Protein AF-D0EKF3-F1 (afdb_monomer_lite)

Foldseek 3Di:
DPPPDDLCVVVVVDVPPHPDDDDDKDKWWAQPPDTDDRPDDDDPVSPPDHIDIDIGDDDPPDDDDDDDDDPPPPPPD

Organism: Platanus acerifolia (NCBI:txid140101)

InterPro domains:
  IPR035810 Phosphatidylethanolamine-binding protein, eukaryotic [PTHR11362] (6-66)
  IPR036610 PEBP-like superfamily [G3DSA:3.90.280.10] (2-70)
  IPR036610 PEBP-like superfamily [SSF49777] (12-66)

Radius of gyration: 15.04 Å; chains: 1; bounding box: 45×38×32 Å

Secondary structure (DSSP, 8-state):
------HHHHTTHHHHTB------S-EEEEETTEE--TT----GGGSSSPPEEEE--S-TT----------------

Sequence (77 aa):
MPRVRDPLVVGRVIGDVLDPFTSSISLRVTYGNREVSNGCEFRPSAVVNQPRVEIGGNDLRTCYTLHYLLEPQTLKP

Structure (mmCIF, N/CA/C/O backbone):
data_AF-D0EKF3-F1
#
_entry.id   AF-D0EKF3-F1
#
loop_
_atom_site.group_PDB
_atom_site.id
_atom_site.type_symbol
_atom_site.label_atom_id
_atom_site.label_alt_id
_atom_site.label_comp_id
_atom_site.label_asym_id
_atom_site.label_entity_id
_atom_site.label_seq_id
_atom_site.pdbx_PDB_ins_code
_atom_site.Cartn_x
_atom_site.Cartn_y
_atom_site.Cartn_z
_atom_site.occupancy
_atom_site.B_iso_or_equiv
_atom_site.auth_seq_id
_atom_site.auth_comp_id
_atom_site.auth_asym_id
_atom_site.auth_atom_id
_atom_site.pdbx_PDB_model_num
ATOM 1 N N . MET A 1 1 ? -8.852 -24.055 -14.089 1.00 44.53 1 MET A N 1
ATOM 2 C CA . MET A 1 1 ? -7.945 -23.175 -13.320 1.00 44.53 1 MET A CA 1
ATOM 3 C C . MET A 1 1 ? -8.793 -22.098 -12.670 1.00 44.53 1 MET A C 1
ATOM 5 O O . MET A 1 1 ? -9.616 -21.533 -13.390 1.00 44.53 1 MET A O 1
ATOM 9 N N . PRO A 1 2 ? -8.676 -21.836 -11.358 1.00 45.91 2 PRO A N 1
ATOM 10 C CA . PRO A 1 2 ? -9.359 -20.692 -10.780 1.00 45.91 2 PRO A CA 1
ATOM 11 C C . PRO A 1 2 ? -8.801 -19.467 -11.499 1.00 45.91 2 PRO A C 1
ATOM 13 O O . PRO A 1 2 ? -7.597 -19.225 -11.468 1.00 45.91 2 PRO A O 1
ATOM 16 N N . ARG A 1 3 ? -9.653 -18.737 -12.221 1.00 56.88 3 ARG A N 1
ATOM 17 C CA . ARG A 1 3 ? -9.297 -17.397 -12.682 1.00 56.88 3 ARG A CA 1
ATOM 18 C C . ARG A 1 3 ? -9.163 -16.584 -11.403 1.00 56.88 3 ARG A C 1
ATOM 20 O O . ARG A 1 3 ? -10.184 -16.171 -10.861 1.00 56.88 3 ARG A O 1
ATOM 27 N N . VAL A 1 4 ? -7.947 -16.464 -10.874 1.00 65.75 4 VAL A N 1
ATOM 28 C CA . VAL A 1 4 ? -7.645 -15.542 -9.779 1.00 65.75 4 VAL A CA 1
ATOM 29 C C . VAL A 1 4 ? -7.929 -14.164 -10.356 1.00 65.75 4 VAL A C 1
ATOM 31 O O . VAL A 1 4 ? -7.133 -13.615 -11.111 1.00 65.75 4 VAL A O 1
ATOM 34 N N . ARG A 1 5 ? -9.161 -13.694 -10.159 1.00 76.06 5 ARG A N 1
ATOM 35 C CA . ARG A 1 5 ? -9.583 -12.376 -10.610 1.00 76.06 5 ARG A CA 1
ATOM 36 C C . ARG A 1 5 ? -8.834 -11.386 -9.739 1.00 76.06 5 ARG A C 1
ATOM 38 O O . ARG A 1 5 ? -8.830 -11.547 -8.521 1.00 76.06 5 ARG A O 1
ATOM 45 N N . ASP A 1 6 ? -8.189 -10.419 -10.375 1.00 85.69 6 ASP A N 1
ATOM 46 C CA . ASP A 1 6 ? -7.438 -9.390 -9.672 1.00 85.69 6 ASP A CA 1
ATOM 47 C C . ASP A 1 6 ? -8.357 -8.719 -8.633 1.00 85.69 6 ASP A C 1
ATOM 49 O O . ASP A 1 6 ? -9.415 -8.193 -9.004 1.00 85.69 6 ASP A O 1
ATOM 53 N N . PRO A 1 7 ? -8.016 -8.772 -7.334 1.00 89.12 7 PRO A N 1
ATOM 54 C CA . PRO A 1 7 ? -8.857 -8.216 -6.286 1.00 89.12 7 PRO A CA 1
ATOM 55 C C . PRO A 1 7 ? -9.089 -6.706 -6.446 1.00 89.12 7 PRO A C 1
ATOM 57 O O . PRO A 1 7 ? -10.140 -6.229 -6.025 1.00 89.12 7 PRO A O 1
ATOM 60 N N . LEU A 1 8 ? -8.183 -5.961 -7.096 1.00 89.81 8 LEU A N 1
ATOM 61 C CA . LEU A 1 8 ? -8.378 -4.536 -7.391 1.00 89.81 8 LEU A CA 1
ATOM 62 C C . LEU A 1 8 ? -9.438 -4.309 -8.476 1.00 89.81 8 LEU A C 1
ATOM 64 O O . LEU A 1 8 ? -10.155 -3.312 -8.434 1.00 89.81 8 LEU A O 1
ATOM 68 N N . VAL A 1 9 ? -9.585 -5.251 -9.411 1.00 90.56 9 VAL A N 1
ATOM 69 C CA . VAL A 1 9 ? -10.664 -5.238 -10.412 1.00 90.56 9 VAL A CA 1
ATOM 70 C C . VAL A 1 9 ? -11.987 -5.655 -9.773 1.00 90.56 9 VAL A C 1
ATOM 72 O O . VAL A 1 9 ? -13.015 -5.025 -10.001 1.00 90.56 9 VAL A O 1
ATOM 75 N N . VAL A 1 10 ? -11.982 -6.706 -8.943 1.00 89.44 10 VAL A N 1
ATOM 76 C CA . VAL A 1 10 ? -13.200 -7.181 -8.257 1.00 89.44 10 VAL A CA 1
ATOM 77 C C . VAL A 1 10 ? -13.742 -6.120 -7.298 1.00 89.44 10 VAL A C 1
ATOM 79 O O . VAL A 1 10 ? -14.951 -5.905 -7.255 1.00 89.44 10 VAL A O 1
ATOM 82 N N . GLY A 1 11 ? -12.854 -5.435 -6.575 1.00 86.94 11 GLY A N 1
ATOM 83 C CA . GLY A 1 11 ? -13.188 -4.316 -5.695 1.00 86.94 11 GLY A CA 1
ATOM 84 C C . GLY A 1 11 ? -13.469 -2.996 -6.416 1.00 86.94 11 GLY A C 1
ATOM 85 O O . GLY A 1 11 ? -13.697 -2.006 -5.735 1.00 86.94 11 GLY A O 1
ATOM 86 N N . ARG A 1 12 ? -13.439 -2.971 -7.760 1.00 87.88 12 ARG A N 1
ATOM 87 C CA . ARG A 1 12 ? -13.643 -1.787 -8.624 1.00 87.88 12 ARG A CA 1
ATOM 88 C C . ARG A 1 12 ? -12.660 -0.628 -8.421 1.00 87.88 12 ARG A C 1
ATOM 90 O O . ARG A 1 12 ? -12.823 0.427 -9.016 1.00 87.88 12 ARG A O 1
ATOM 97 N N . VAL A 1 13 ? -11.585 -0.845 -7.665 1.00 87.75 13 VAL A N 1
ATOM 98 C CA . VAL A 1 13 ? -10.504 0.137 -7.491 1.00 87.75 13 VAL A CA 1
ATOM 99 C C . VAL A 1 13 ? -9.885 0.484 -8.845 1.00 87.75 13 VAL A C 1
ATOM 101 O O . VAL A 1 13 ? -9.672 1.656 -9.151 1.00 87.75 13 VAL A O 1
ATOM 104 N N . ILE A 1 14 ? -9.639 -0.529 -9.682 1.00 88.75 14 ILE A N 1
ATOM 105 C CA . ILE A 1 14 ? -9.325 -0.303 -11.094 1.00 88.75 14 ILE A CA 1
ATOM 106 C C . ILE A 1 14 ? -10.625 0.061 -11.819 1.00 88.75 14 ILE A C 1
ATOM 108 O O . ILE A 1 14 ? -11.558 -0.742 -11.854 1.00 88.75 14 ILE A O 1
ATOM 112 N N . GLY A 1 15 ? -10.662 1.250 -12.413 1.00 87.38 15 GLY A N 1
ATOM 113 C CA . GLY A 1 15 ? -11.840 1.847 -13.038 1.00 87.38 15 GLY A CA 1
ATOM 114 C C . GLY A 1 15 ? -12.395 3.025 -12.240 1.00 87.38 15 GLY A C 1
ATOM 115 O O . GLY A 1 15 ? -12.552 4.098 -12.814 1.00 87.38 15 GLY A O 1
ATOM 116 N N . ASP A 1 16 ? -12.639 2.857 -10.933 1.00 87.62 16 ASP A N 1
ATOM 117 C CA . ASP A 1 16 ? -13.182 3.944 -10.100 1.00 87.62 16 ASP A CA 1
ATOM 118 C C . ASP A 1 16 ? -12.082 4.898 -9.603 1.00 87.62 16 ASP A C 1
ATOM 120 O O . ASP A 1 16 ? -12.326 6.090 -9.425 1.00 87.62 16 ASP A O 1
ATOM 124 N N . VAL A 1 17 ? -10.870 4.379 -9.367 1.00 86.12 17 VAL A N 1
ATOM 125 C CA . VAL A 1 17 ? -9.776 5.119 -8.716 1.00 86.12 17 VAL A CA 1
ATOM 126 C C . VAL A 1 17 ? -8.493 5.138 -9.544 1.00 86.12 17 VAL A C 1
ATOM 128 O O . VAL A 1 17 ? -7.835 6.172 -9.648 1.00 86.12 17 VAL A O 1
ATOM 131 N N . LEU A 1 18 ? -8.111 3.988 -10.095 1.00 86.56 18 LEU A N 1
ATOM 132 C CA . LEU A 1 18 ? -6.889 3.815 -10.877 1.00 86.56 18 LEU A CA 1
ATOM 133 C C . LEU A 1 18 ? -7.225 3.323 -12.281 1.00 86.56 18 LEU A C 1
ATOM 135 O O . LEU A 1 18 ? -8.101 2.475 -12.455 1.00 86.56 18 LEU A O 1
ATOM 139 N N . ASP A 1 19 ? -6.460 3.770 -13.271 1.00 90.00 19 ASP A N 1
ATOM 140 C CA . ASP A 1 19 ? -6.445 3.118 -14.576 1.00 90.00 19 ASP A CA 1
ATOM 141 C C . ASP A 1 19 ? -5.805 1.721 -14.473 1.00 90.00 19 ASP A C 1
ATOM 143 O O . ASP A 1 19 ? -4.961 1.486 -13.599 1.00 90.00 19 ASP A O 1
ATOM 147 N N . PRO A 1 20 ? -6.166 0.770 -15.354 1.00 91.00 20 PRO A N 1
ATOM 148 C CA . PRO A 1 20 ? -5.517 -0.533 -15.400 1.00 91.00 20 PRO A CA 1
ATOM 149 C C . PRO A 1 20 ? -3.995 -0.404 -15.528 1.00 91.00 20 PRO A C 1
ATOM 151 O O . PRO A 1 20 ? -3.486 0.252 -16.436 1.00 91.00 20 PRO A O 1
ATOM 154 N N . PHE A 1 21 ? -3.262 -1.074 -14.643 1.00 88.94 21 PHE A N 1
ATOM 155 C CA . PHE A 1 21 ? -1.803 -1.032 -14.604 1.00 88.94 21 PHE A CA 1
ATOM 156 C C . PHE A 1 21 ? -1.220 -2.429 -14.376 1.00 88.94 21 PHE A C 1
ATOM 158 O O . PHE A 1 21 ? -1.906 -3.349 -13.934 1.00 88.94 21 PHE A O 1
ATOM 165 N N . THR A 1 22 ? 0.069 -2.592 -14.674 1.00 88.56 22 THR A N 1
ATOM 166 C CA . THR A 1 22 ? 0.820 -3.803 -14.316 1.00 88.56 22 THR A CA 1
ATOM 167 C C . THR A 1 22 ? 1.650 -3.522 -13.070 1.00 88.56 22 THR A C 1
ATOM 169 O O . THR A 1 22 ? 2.479 -2.614 -13.076 1.00 88.56 22 THR A O 1
ATOM 172 N N . SER A 1 23 ? 1.443 -4.299 -12.005 1.00 86.19 23 SER A N 1
ATOM 173 C CA . SER A 1 23 ? 2.244 -4.193 -10.782 1.00 86.19 23 SER A CA 1
ATOM 174 C C . SER A 1 23 ? 3.707 -4.541 -11.066 1.00 86.19 23 SER A C 1
ATOM 176 O O . SER A 1 23 ? 4.019 -5.686 -11.387 1.00 86.19 23 SER A O 1
ATOM 178 N N . SER A 1 24 ? 4.605 -3.566 -10.930 1.00 86.50 24 SER A N 1
ATOM 179 C CA . SER A 1 24 ? 6.039 -3.721 -11.215 1.00 86.50 24 SER A CA 1
ATOM 180 C C . SER A 1 24 ? 6.902 -3.885 -9.964 1.00 86.50 24 SER A C 1
ATOM 182 O O . SER A 1 24 ? 8.004 -4.424 -10.046 1.00 86.50 24 SER A O 1
ATOM 184 N N . ILE A 1 25 ? 6.425 -3.417 -8.809 1.00 89.25 25 ILE A N 1
ATOM 185 C CA . ILE A 1 25 ? 7.188 -3.355 -7.560 1.00 89.25 25 ILE A CA 1
ATOM 186 C C . ILE A 1 25 ? 6.304 -3.832 -6.411 1.00 89.25 25 ILE A C 1
ATOM 188 O O . ILE A 1 25 ? 5.113 -3.531 -6.367 1.00 89.25 25 ILE A O 1
ATOM 192 N N . SER A 1 26 ? 6.887 -4.573 -5.468 1.00 89.25 26 SER A N 1
ATOM 193 C CA . SER A 1 26 ? 6.183 -5.000 -4.261 1.00 89.25 26 SER A CA 1
ATOM 194 C C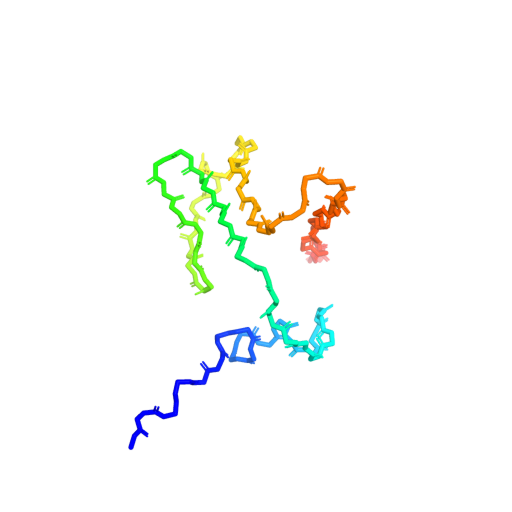 . SER A 1 26 ? 5.944 -3.819 -3.321 1.00 89.25 26 SER A C 1
ATOM 196 O O . SER A 1 26 ? 6.887 -3.116 -2.956 1.00 89.25 26 SER A O 1
ATOM 198 N N . LEU A 1 27 ? 4.703 -3.652 -2.874 1.00 90.94 27 LEU A N 1
ATOM 199 C CA . LEU A 1 27 ? 4.314 -2.695 -1.844 1.00 90.94 27 LEU A CA 1
ATOM 200 C C . LEU A 1 27 ? 3.743 -3.462 -0.654 1.00 90.94 27 LEU A C 1
ATOM 202 O O . LEU A 1 27 ? 2.811 -4.246 -0.820 1.00 90.94 27 LEU A O 1
ATOM 206 N N . ARG A 1 28 ? 4.275 -3.213 0.541 1.00 92.69 28 ARG A N 1
ATOM 207 C CA . ARG A 1 28 ? 3.783 -3.805 1.784 1.00 92.69 28 ARG A CA 1
ATOM 208 C C . ARG A 1 28 ? 3.439 -2.712 2.780 1.00 92.69 28 ARG A C 1
ATOM 210 O O . ARG A 1 28 ? 4.278 -1.885 3.125 1.00 92.69 28 ARG A O 1
ATOM 217 N N . VAL A 1 29 ? 2.200 -2.726 3.254 1.00 93.12 29 VAL A N 1
ATOM 218 C CA . VAL A 1 29 ? 1.682 -1.757 4.225 1.00 93.12 29 VAL A CA 1
ATOM 219 C C . VAL A 1 29 ? 1.253 -2.515 5.472 1.00 93.12 29 VAL A C 1
ATOM 221 O O . VAL A 1 29 ? 0.523 -3.498 5.376 1.00 93.12 29 VAL A O 1
ATOM 224 N N . THR A 1 30 ? 1.710 -2.083 6.644 1.00 94.62 30 THR A N 1
ATOM 225 C CA . THR A 1 30 ? 1.425 -2.754 7.920 1.00 94.62 30 THR A CA 1
ATOM 226 C C . THR A 1 30 ? 0.950 -1.751 8.964 1.00 94.62 30 THR A C 1
ATOM 228 O O . THR A 1 30 ? 1.629 -0.761 9.235 1.00 94.62 30 THR A O 1
ATOM 231 N N . TYR A 1 31 ? -0.188 -2.036 9.596 1.00 93.94 31 TYR A N 1
ATOM 232 C CA . TYR A 1 31 ? -0.676 -1.329 10.780 1.00 93.94 31 TYR A CA 1
ATOM 233 C C . TYR A 1 31 ? -0.429 -2.195 12.021 1.00 93.94 31 TYR A C 1
ATOM 235 O O . TYR A 1 31 ? -1.030 -3.261 12.186 1.00 93.94 31 TYR A O 1
ATOM 243 N N . GLY A 1 32 ? 0.485 -1.762 12.894 1.00 90.31 32 GLY A N 1
ATOM 244 C CA . GLY A 1 32 ? 0.942 -2.571 14.028 1.00 90.31 32 GLY A CA 1
ATOM 245 C C . GLY A 1 32 ? 1.564 -3.887 13.552 1.00 90.31 32 GLY A C 1
ATOM 246 O O . GLY A 1 32 ? 2.561 -3.872 12.839 1.00 90.31 32 GLY A O 1
ATOM 247 N N . ASN A 1 33 ? 0.944 -5.016 13.906 1.00 89.25 33 ASN A N 1
ATOM 248 C CA . ASN A 1 33 ? 1.388 -6.358 13.505 1.00 89.25 33 ASN A CA 1
ATOM 249 C C . ASN A 1 33 ? 0.549 -6.961 12.364 1.00 89.25 33 ASN A C 1
ATOM 251 O O . ASN A 1 33 ? 0.663 -8.154 12.085 1.00 89.25 33 ASN A O 1
ATOM 255 N N . ARG A 1 34 ? -0.340 -6.174 11.741 1.00 92.62 34 ARG A N 1
ATOM 256 C CA . ARG A 1 34 ? -1.262 -6.655 10.707 1.00 92.62 34 ARG A CA 1
ATOM 257 C C . ARG A 1 34 ? -0.956 -6.009 9.364 1.00 92.62 34 ARG A C 1
ATOM 259 O O . ARG A 1 34 ? -0.993 -4.789 9.222 1.00 92.62 34 ARG A O 1
ATOM 266 N N . GLU A 1 35 ? -0.676 -6.856 8.385 1.00 93.25 35 GLU A N 1
ATOM 267 C CA . GLU A 1 35 ? -0.455 -6.459 6.999 1.00 93.25 35 GLU A CA 1
ATOM 268 C C . GLU A 1 35 ? -1.784 -6.155 6.300 1.00 93.25 35 GLU A C 1
ATOM 270 O O . GLU A 1 35 ? -2.792 -6.831 6.524 1.00 93.25 35 GLU A O 1
ATOM 275 N N . VAL A 1 36 ? -1.787 -5.116 5.469 1.00 92.06 36 VAL A N 1
ATOM 276 C CA . VAL A 1 36 ? -2.922 -4.735 4.630 1.00 92.06 36 VAL A CA 1
ATOM 277 C C . VAL A 1 36 ? -2.977 -5.666 3.425 1.00 92.06 36 VAL A C 1
ATOM 279 O O . VAL A 1 36 ? -1.996 -5.849 2.712 1.00 92.06 36 VAL A O 1
ATOM 282 N N . SER A 1 37 ? -4.147 -6.240 3.176 1.00 91.31 37 SER A N 1
ATOM 283 C CA . SER A 1 37 ? -4.451 -7.028 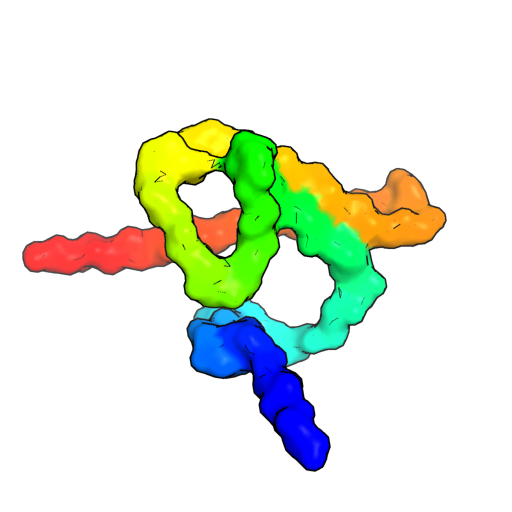1.981 1.00 91.31 37 SER A CA 1
ATOM 284 C C . SER A 1 37 ? -5.698 -6.472 1.298 1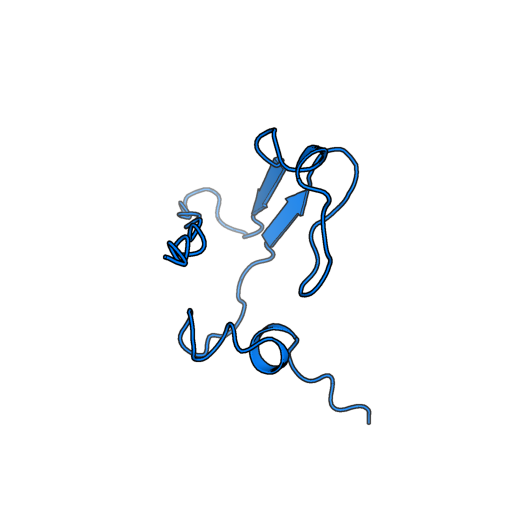.00 91.31 37 SER A C 1
ATOM 286 O O . SER A 1 37 ? -6.585 -5.930 1.960 1.00 91.31 37 SER A O 1
ATOM 288 N N . ASN A 1 38 ? -5.789 -6.611 -0.025 1.00 89.25 38 ASN A N 1
ATOM 289 C CA . ASN A 1 38 ? -6.935 -6.107 -0.783 1.00 89.25 38 ASN A CA 1
ATOM 290 C C . ASN A 1 38 ? -8.248 -6.717 -0.261 1.00 89.25 38 ASN A C 1
ATOM 292 O O . ASN A 1 38 ? -8.372 -7.938 -0.163 1.00 89.25 38 ASN A O 1
ATOM 296 N N . GLY A 1 39 ? -9.213 -5.859 0.083 1.00 85.69 39 GLY A N 1
ATOM 297 C CA . GLY A 1 39 ? -10.520 -6.258 0.616 1.00 85.69 39 GLY A CA 1
ATOM 298 C C . GLY A 1 39 ? -10.552 -6.610 2.108 1.00 85.69 39 GLY A C 1
ATOM 299 O O . GLY A 1 39 ? -11.597 -7.036 2.590 1.00 85.69 39 GLY A O 1
ATOM 300 N N . CYS A 1 40 ? -9.452 -6.458 2.858 1.00 87.75 40 CYS A N 1
ATOM 301 C CA . CYS A 1 40 ? -9.487 -6.677 4.304 1.00 87.75 40 CYS A CA 1
ATOM 302 C C . CYS A 1 40 ? -9.965 -5.429 5.061 1.00 87.75 40 CYS A C 1
ATOM 304 O O . CYS A 1 40 ? -9.556 -4.304 4.777 1.00 87.75 40 CYS A O 1
ATOM 306 N N . GLU A 1 41 ? -10.816 -5.642 6.061 1.00 89.12 41 GLU A N 1
ATOM 307 C CA . GLU A 1 41 ? -11.335 -4.563 6.897 1.00 89.12 41 GLU A CA 1
ATOM 308 C C . GLU A 1 41 ? -10.461 -4.344 8.134 1.00 89.12 41 GLU A C 1
ATOM 310 O O . GLU A 1 41 ? -9.985 -5.291 8.781 1.00 89.12 41 GLU A O 1
ATOM 315 N N . PHE A 1 42 ? -10.298 -3.076 8.502 1.00 88.00 42 PHE A N 1
ATOM 316 C CA . PHE A 1 42 ? -9.657 -2.652 9.739 1.00 88.00 42 PHE A CA 1
ATOM 317 C C . PHE A 1 42 ? -10.642 -1.877 10.606 1.00 88.00 42 PHE A C 1
ATOM 319 O O . PHE A 1 42 ? -11.438 -1.079 10.118 1.00 88.00 42 PHE A O 1
ATOM 326 N N . ARG A 1 43 ? -10.558 -2.077 11.924 1.00 90.12 43 ARG A N 1
ATOM 327 C CA . ARG A 1 43 ? -11.265 -1.210 12.872 1.00 90.12 43 ARG A CA 1
ATOM 328 C C . ARG A 1 43 ? -10.671 0.200 12.797 1.00 90.12 43 ARG A C 1
ATOM 330 O O . ARG A 1 43 ? -9.446 0.297 12.719 1.00 90.12 43 ARG A O 1
ATOM 337 N N . PRO A 1 44 ? -11.472 1.271 12.943 1.00 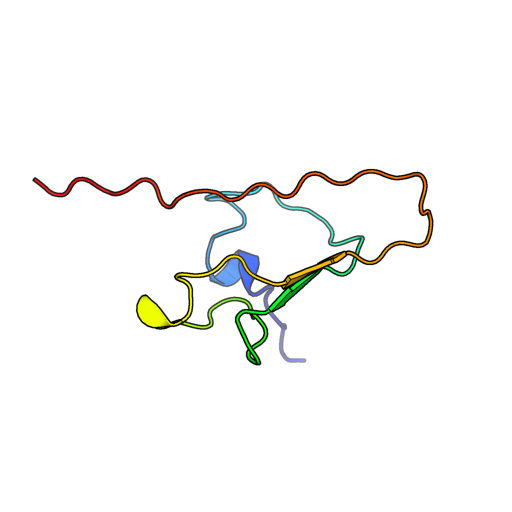88.81 44 PRO A N 1
ATOM 338 C CA . PRO A 1 44 ? -10.953 2.641 12.955 1.00 88.81 44 PRO A CA 1
ATOM 339 C C . PRO A 1 44 ? -9.817 2.842 13.968 1.00 88.81 44 PRO A C 1
ATOM 341 O O . PRO A 1 44 ? -8.801 3.452 13.656 1.00 88.81 44 PRO A O 1
ATOM 344 N N . SER A 1 45 ? -9.927 2.224 15.150 1.00 91.75 45 SER A N 1
ATOM 345 C CA . SER A 1 45 ? -8.894 2.271 16.194 1.00 91.75 45 SER A CA 1
ATOM 346 C C . SER A 1 45 ? -7.561 1.625 15.790 1.00 91.75 45 SER A C 1
ATOM 348 O O . SER A 1 45 ? -6.535 1.923 16.391 1.00 91.75 45 SER A O 1
ATOM 350 N N . ALA A 1 46 ? -7.560 0.725 14.804 1.00 89.44 46 ALA A N 1
ATOM 351 C CA . ALA A 1 46 ? -6.363 0.031 14.334 1.00 89.44 46 ALA A CA 1
ATOM 352 C C . ALA A 1 46 ? -5.576 0.834 13.283 1.00 89.44 46 ALA A C 1
ATOM 354 O O . ALA A 1 46 ? -4.421 0.508 13.030 1.00 89.44 46 ALA A O 1
ATOM 355 N N . VAL A 1 47 ? -6.181 1.873 12.694 1.00 89.88 47 VAL A N 1
ATOM 356 C CA . VAL A 1 47 ? -5.589 2.685 11.613 1.00 89.88 47 VAL A CA 1
ATOM 357 C C . VAL A 1 47 ? -5.326 4.137 12.022 1.00 89.88 47 VAL A C 1
ATOM 359 O O . VAL A 1 47 ? -5.049 4.978 11.175 1.00 89.88 47 VAL A O 1
ATOM 362 N N . VAL A 1 48 ? -5.398 4.434 13.324 1.00 90.12 48 VAL A N 1
ATOM 363 C CA . VAL A 1 48 ? -5.178 5.788 13.871 1.00 90.12 48 VAL A CA 1
ATOM 364 C C . VAL A 1 48 ? -3.745 6.264 13.637 1.00 90.12 48 VAL A C 1
ATOM 366 O O . VAL A 1 48 ? -3.517 7.430 13.333 1.00 90.12 48 VAL A O 1
ATOM 369 N N . ASN A 1 49 ? -2.777 5.360 13.786 1.00 89.75 49 ASN A N 1
ATOM 370 C CA . ASN A 1 49 ? -1.363 5.672 13.611 1.00 89.75 49 ASN A CA 1
ATOM 371 C C . ASN A 1 49 ? -0.924 5.407 12.173 1.00 89.75 49 ASN A C 1
ATOM 373 O O . ASN A 1 49 ? -1.436 4.498 11.521 1.00 89.75 49 ASN A O 1
ATOM 377 N N . GLN A 1 50 ? 0.074 6.160 11.709 1.00 90.06 50 GLN A N 1
ATOM 378 C CA . GLN A 1 50 ? 0.652 5.973 10.382 1.00 90.06 50 GLN A CA 1
ATOM 379 C C . GLN A 1 50 ? 1.174 4.532 10.207 1.00 90.06 50 GLN A C 1
ATOM 381 O O . GLN A 1 50 ? 1.845 4.015 11.107 1.00 90.06 50 GLN A O 1
ATOM 386 N N . PRO A 1 51 ? 0.888 3.871 9.069 1.00 92.94 51 PRO A N 1
ATOM 387 C CA . PRO A 1 51 ? 1.371 2.523 8.831 1.00 92.94 51 PRO A CA 1
ATOM 388 C C . PRO A 1 51 ? 2.865 2.512 8.517 1.00 92.94 51 PRO A C 1
ATOM 390 O O . PRO A 1 51 ? 3.430 3.477 7.997 1.00 92.94 51 PRO A O 1
ATOM 393 N N . ARG A 1 52 ? 3.490 1.359 8.744 1.00 94.19 52 ARG A N 1
ATOM 394 C CA . ARG A 1 52 ? 4.805 1.062 8.181 1.00 94.19 52 ARG A CA 1
ATOM 395 C C . ARG A 1 52 ? 4.632 0.680 6.717 1.00 94.19 52 ARG A C 1
ATOM 397 O O . ARG A 1 52 ? 3.859 -0.227 6.408 1.00 94.19 52 ARG A O 1
ATOM 404 N N . VAL A 1 53 ? 5.362 1.359 5.839 1.00 92.31 53 VAL A N 1
ATOM 405 C CA . VAL A 1 53 ? 5.354 1.104 4.397 1.00 92.31 53 VAL A CA 1
ATOM 406 C C . VAL A 1 53 ? 6.731 0.618 3.973 1.00 92.31 53 VAL A C 1
ATOM 408 O O . VAL A 1 53 ? 7.738 1.270 4.243 1.00 92.31 53 VAL A O 1
ATOM 411 N N . GLU A 1 54 ? 6.766 -0.526 3.307 1.00 91.75 54 GLU A N 1
ATOM 412 C CA . GLU A 1 54 ? 7.954 -1.089 2.680 1.00 91.75 54 GLU A CA 1
ATOM 413 C C . GLU A 1 54 ? 7.702 -1.149 1.173 1.00 91.75 54 GLU A C 1
ATOM 415 O O . GLU A 1 54 ? 6.724 -1.743 0.713 1.00 91.75 54 GLU A O 1
ATOM 420 N N . ILE A 1 55 ? 8.576 -0.499 0.409 1.00 89.94 55 ILE A N 1
ATOM 421 C CA . ILE A 1 55 ? 8.549 -0.505 -1.053 1.00 89.94 55 ILE A CA 1
ATOM 422 C C . ILE A 1 55 ? 9.758 -1.317 -1.506 1.00 89.94 55 ILE A C 1
ATOM 424 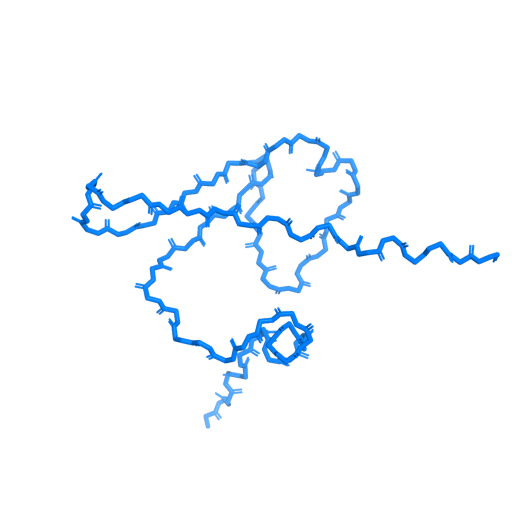O O . ILE A 1 55 ? 10.869 -1.098 -1.024 1.00 89.94 55 ILE A O 1
ATOM 428 N N . GLY A 1 56 ? 9.529 -2.282 -2.391 1.00 87.44 56 GLY A N 1
ATOM 429 C CA . GLY A 1 56 ? 10.604 -3.025 -3.037 1.00 87.44 56 GLY A CA 1
ATOM 430 C C . GLY A 1 56 ? 11.310 -2.195 -4.110 1.00 87.44 56 GLY A C 1
ATOM 431 O O . GLY A 1 56 ? 11.186 -0.975 -4.182 1.00 87.44 56 GLY A O 1
ATOM 432 N N . GLY A 1 57 ? 12.009 -2.887 -5.003 1.00 83.38 57 GLY A N 1
ATOM 433 C CA . GLY A 1 57 ? 12.744 -2.274 -6.105 1.00 83.38 57 GLY A CA 1
ATOM 434 C C . GLY A 1 57 ? 14.249 -2.465 -5.954 1.00 83.38 57 GLY A C 1
ATOM 435 O O . GLY A 1 57 ? 14.777 -2.601 -4.853 1.00 83.38 57 GLY A O 1
ATOM 436 N N . ASN A 1 58 ? 14.935 -2.509 -7.093 1.00 79.81 58 ASN A N 1
ATOM 437 C CA . ASN A 1 58 ? 16.356 -2.862 -7.153 1.00 79.81 58 ASN A CA 1
ATOM 438 C C . ASN A 1 58 ? 17.268 -1.631 -7.234 1.00 79.81 58 ASN A C 1
ATOM 440 O O . ASN A 1 58 ? 18.487 -1.772 -7.185 1.00 79.81 58 ASN A O 1
ATOM 444 N N . ASP A 1 59 ? 16.687 -0.438 -7.376 1.00 84.06 59 ASP A N 1
ATOM 445 C CA . ASP A 1 59 ? 17.419 0.817 -7.492 1.00 84.06 59 ASP A CA 1
ATOM 446 C C . ASP A 1 59 ? 17.034 1.783 -6.370 1.00 84.06 59 ASP A C 1
ATOM 448 O O . ASP A 1 59 ? 15.929 2.324 -6.331 1.00 84.06 59 ASP A O 1
ATOM 452 N N . LEU A 1 60 ? 17.992 2.029 -5.477 1.00 81.25 60 LEU A N 1
ATOM 453 C CA . LEU A 1 60 ? 17.866 2.951 -4.348 1.00 81.25 60 LEU A CA 1
ATOM 454 C C . LEU A 1 60 ? 17.846 4.427 -4.774 1.00 81.25 60 LEU A C 1
ATOM 456 O O . LEU A 1 60 ? 17.583 5.294 -3.946 1.00 81.25 60 LEU A O 1
ATOM 460 N N . ARG A 1 61 ? 18.147 4.733 -6.043 1.00 88.81 61 ARG A N 1
ATOM 461 C CA . ARG A 1 61 ? 18.073 6.095 -6.594 1.00 88.81 61 ARG A CA 1
ATOM 462 C C . ARG A 1 61 ? 16.661 6.475 -7.019 1.00 88.81 61 ARG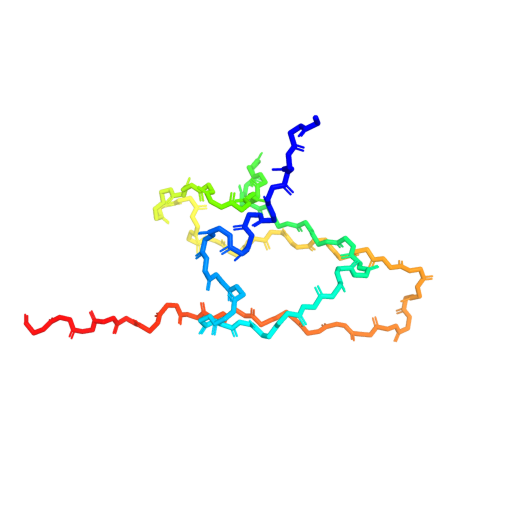 A C 1
ATOM 464 O O . ARG A 1 61 ? 16.398 7.653 -7.251 1.00 88.81 61 ARG A O 1
ATOM 471 N N . THR A 1 62 ? 15.767 5.496 -7.146 1.00 84.50 62 THR A N 1
ATOM 472 C CA . THR A 1 62 ? 14.391 5.749 -7.557 1.00 84.50 62 THR A CA 1
ATOM 473 C C . THR A 1 62 ? 13.561 6.179 -6.353 1.00 84.50 62 THR A C 1
ATOM 475 O O . THR A 1 62 ? 13.408 5.436 -5.384 1.00 84.50 62 THR A O 1
ATOM 478 N N . CYS A 1 63 ? 13.000 7.383 -6.427 1.00 82.81 63 CYS A N 1
ATOM 479 C CA . CYS A 1 63 ? 12.053 7.885 -5.441 1.00 82.81 63 CYS A CA 1
ATOM 480 C C . CYS A 1 63 ? 10.626 7.538 -5.871 1.00 82.81 63 CYS A C 1
ATOM 482 O O . CYS A 1 63 ? 10.239 7.796 -7.010 1.00 82.81 63 CYS A O 1
ATOM 484 N N . TYR A 1 64 ? 9.833 7.007 -4.942 1.00 85.88 64 TYR A N 1
ATOM 485 C CA . TYR A 1 64 ? 8.421 6.702 -5.161 1.00 85.88 64 TYR A CA 1
ATOM 486 C C . TYR A 1 64 ? 7.542 7.641 -4.343 1.00 85.88 64 TYR A C 1
ATOM 488 O O . TYR A 1 64 ? 7.868 7.992 -3.208 1.00 85.88 64 TYR A O 1
ATOM 496 N N . THR A 1 65 ? 6.398 8.013 -4.907 1.00 86.44 65 THR A N 1
ATOM 497 C CA . THR A 1 65 ? 5.360 8.763 -4.199 1.00 86.44 65 THR A CA 1
ATOM 498 C C . THR A 1 65 ? 4.232 7.814 -3.822 1.00 86.44 65 THR A C 1
ATOM 500 O O . THR A 1 65 ? 3.664 7.151 -4.686 1.00 86.44 65 THR A O 1
ATOM 503 N N . LEU A 1 66 ? 3.890 7.762 -2.533 1.00 83.00 66 LEU A N 1
ATOM 504 C CA . LEU A 1 66 ? 2.709 7.053 -2.048 1.00 83.00 66 LEU A CA 1
ATOM 505 C C . LEU A 1 66 ? 1.532 8.030 -1.983 1.00 83.00 66 LEU A C 1
ATOM 507 O O . LEU A 1 66 ? 1.557 8.971 -1.190 1.00 83.00 66 LEU A O 1
ATOM 511 N N . HIS A 1 67 ? 0.503 7.803 -2.797 1.00 79.88 67 HIS A N 1
ATOM 512 C CA . HIS A 1 67 ? -0.719 8.602 -2.761 1.00 79.88 67 HIS A CA 1
ATOM 513 C C . HIS A 1 67 ? -1.741 7.917 -1.847 1.00 79.88 67 HIS A C 1
ATOM 515 O O . HIS A 1 67 ? -2.164 6.796 -2.122 1.00 79.88 67 HIS A O 1
ATOM 521 N N . TYR A 1 68 ? -2.136 8.575 -0.756 1.00 67.50 68 TYR A N 1
ATOM 522 C CA . TYR A 1 68 ? -3.310 8.171 0.012 1.00 67.50 68 TYR A CA 1
ATOM 523 C C . TYR A 1 68 ? -4.519 8.918 -0.552 1.00 67.50 68 TYR A C 1
ATOM 525 O O . TYR A 1 68 ? -4.578 10.145 -0.513 1.00 67.50 68 TYR A O 1
ATOM 533 N N . LEU A 1 69 ? -5.479 8.187 -1.106 1.00 63.25 69 LEU A N 1
ATOM 534 C CA . LEU A 1 69 ? -6.771 8.767 -1.433 1.00 63.25 69 LEU A CA 1
ATOM 535 C C . LEU A 1 69 ? -7.617 8.674 -0.175 1.00 63.25 69 LEU A C 1
ATOM 537 O O . LEU A 1 69 ? -7.968 7.589 0.285 1.00 63.25 69 LEU A O 1
ATOM 541 N N . LEU A 1 70 ? -7.873 9.829 0.428 1.00 60.16 70 LEU A N 1
ATOM 542 C CA . LEU A 1 70 ? -8.942 9.943 1.403 1.00 60.16 70 LEU A CA 1
ATOM 543 C C . LEU A 1 70 ? -10.220 9.594 0.642 1.00 60.16 70 LEU A C 1
ATOM 545 O O . LEU A 1 70 ? -10.532 10.275 -0.335 1.00 60.16 70 LEU A O 1
ATOM 549 N N . GLU A 1 71 ? -10.918 8.536 1.064 1.00 54.00 71 GLU A N 1
ATOM 550 C CA . GLU A 1 71 ? -12.332 8.339 0.730 1.00 54.00 71 GLU A CA 1
ATOM 551 C C . GLU A 1 71 ? -12.988 9.725 0.739 1.00 54.00 71 GLU A C 1
ATOM 553 O O . GLU A 1 71 ? -12.914 10.394 1.785 1.00 54.00 71 GLU A O 1
ATOM 558 N N . PRO A 1 72 ? -13.524 10.226 -0.395 1.00 49.75 72 PRO A N 1
ATOM 559 C CA . PRO A 1 72 ? -14.260 11.472 -0.378 1.00 49.75 72 PRO A CA 1
ATOM 560 C C . PRO A 1 72 ? -15.388 11.224 0.605 1.00 49.75 72 PRO A C 1
ATOM 562 O O . PRO A 1 72 ? -16.292 10.443 0.320 1.00 49.75 72 PRO A O 1
ATOM 565 N N . GLN A 1 73 ? -15.265 11.803 1.801 1.00 48.47 73 GLN A N 1
ATOM 566 C CA . GLN A 1 73 ? -16.257 11.683 2.853 1.00 48.47 73 GLN A CA 1
ATOM 567 C C . GLN A 1 73 ? -17.555 12.103 2.187 1.00 48.47 73 GLN A C 1
ATOM 569 O O . GLN A 1 73 ? -17.745 13.286 1.891 1.00 48.47 73 GLN A O 1
ATOM 574 N N . THR A 1 74 ? -18.413 11.138 1.857 1.00 47.81 74 THR A N 1
ATOM 575 C CA . THR A 1 74 ? -19.756 11.453 1.420 1.00 47.81 74 THR A CA 1
ATOM 576 C C . THR A 1 74 ? -20.368 12.082 2.654 1.00 47.81 74 THR A C 1
ATOM 578 O O . THR A 1 74 ? -20.774 11.370 3.574 1.00 47.81 74 THR A O 1
ATOM 581 N N . LEU A 1 75 ? -20.340 13.415 2.716 1.00 42.06 75 LEU A N 1
ATOM 582 C CA . LEU A 1 75 ? -21.239 14.201 3.534 1.00 42.06 75 LEU A CA 1
ATOM 583 C C . LEU A 1 75 ? -22.631 13.734 3.104 1.00 42.06 75 LEU A C 1
ATOM 585 O O . LEU A 1 75 ? -23.191 14.213 2.120 1.00 42.06 75 LEU A O 1
ATOM 589 N N . LYS A 1 76 ? -23.136 12.691 3.763 1.00 35.66 76 LYS A N 1
ATOM 590 C CA . LYS A 1 76 ? -24.550 12.371 3.703 1.00 35.66 76 LYS A CA 1
ATOM 591 C C . LYS A 1 76 ? -25.244 13.517 4.442 1.00 35.66 76 LYS A C 1
ATOM 593 O O . LYS A 1 76 ? -24.831 13.793 5.571 1.00 35.66 76 LYS A O 1
ATOM 598 N N . PRO A 1 77 ? -26.195 14.212 3.799 1.00 49.44 77 PRO A N 1
ATOM 599 C CA . PRO A 1 77 ? -27.026 15.193 4.483 1.00 49.44 77 PRO A CA 1
ATOM 600 C C . PRO A 1 77 ? -27.842 14.544 5.605 1.00 49.44 77 PRO A C 1
ATOM 602 O O . PRO A 1 77 ? -28.118 13.322 5.515 1.00 49.44 77 PRO A O 1
#

pLDDT: mean 81.85, std 14.86, range [35.66, 94.62]